Protein AF-A0A535UX87-F1 (afdb_monomer)

Sequence (154 aa):
MALQQQGMKSIEIADHMGMAPRTVREWLDRGDIPYSGSRKPRTRLIDPYQTYLLERWQQGCHQGVQLERELRTKGYKGSPRAIYRYLETLDALSLSARKSGSPEAPKPLNPLLTLSAPQATWLFFRKLEDLKEEERETLRQLRQMSPHLETAYQ

Structure (mmCIF, N/CA/C/O backbone):
data_AF-A0A535UX87-F1
#
_entry.id   AF-A0A535UX87-F1
#
loop_
_atom_site.group_PDB
_atom_site.id
_atom_site.type_symbol
_atom_site.label_atom_id
_atom_site.label_alt_id
_atom_site.label_comp_id
_atom_site.label_asym_id
_atom_site.label_entity_id
_atom_site.label_seq_id
_atom_site.pdbx_PDB_ins_code
_atom_site.Cartn_x
_atom_site.Cartn_y
_atom_site.Cartn_z
_atom_site.occupancy
_atom_site.B_iso_or_equiv
_atom_site.auth_seq_id
_atom_site.auth_comp_id
_atom_site.auth_asym_id
_atom_site.auth_atom_id
_atom_site.pdbx_PDB_model_num
ATOM 1 N N . MET A 1 1 ? -15.304 -8.070 24.637 1.00 53.94 1 MET A N 1
ATOM 2 C CA . MET A 1 1 ? -16.448 -8.562 25.442 1.00 53.94 1 MET A CA 1
ATOM 3 C C . MET A 1 1 ? -16.214 -8.414 26.959 1.00 53.94 1 MET A C 1
ATOM 5 O O . MET A 1 1 ? -16.702 -9.229 27.726 1.00 53.94 1 MET A O 1
ATOM 9 N N . ALA A 1 2 ? -15.502 -7.376 27.430 1.00 53.91 2 ALA A N 1
ATOM 10 C CA . ALA A 1 2 ? -15.231 -7.194 28.867 1.00 53.91 2 ALA A CA 1
ATOM 11 C C . ALA A 1 2 ? -16.366 -6.456 29.614 1.00 53.91 2 ALA A C 1
ATOM 13 O O . ALA A 1 2 ? -16.643 -6.764 30.765 1.00 53.91 2 ALA A O 1
ATOM 14 N N . LEU A 1 3 ? -17.076 -5.540 28.939 1.00 56.12 3 LEU A N 1
ATOM 15 C CA . LEU A 1 3 ? -18.120 -4.694 29.544 1.00 56.12 3 LEU A CA 1
ATOM 16 C C . LEU A 1 3 ? -19.434 -5.445 29.839 1.00 56.12 3 LEU A C 1
ATOM 18 O O . LEU A 1 3 ? -20.118 -5.139 30.807 1.00 56.12 3 LEU A O 1
ATOM 22 N N . GLN A 1 4 ? -19.774 -6.475 29.054 1.00 53.00 4 GLN A N 1
ATOM 23 C CA . GLN A 1 4 ? -20.963 -7.301 29.310 1.00 53.00 4 GLN A CA 1
ATOM 24 C C . GLN A 1 4 ? -20.763 -8.231 30.518 1.00 53.00 4 GLN A C 1
ATOM 26 O O . GLN A 1 4 ? -21.704 -8.482 31.265 1.00 53.00 4 GLN A O 1
ATOM 31 N N . GLN A 1 5 ? -19.527 -8.688 30.761 1.00 56.03 5 GLN A N 1
ATOM 32 C CA . GLN A 1 5 ? -19.196 -9.462 31.963 1.00 56.03 5 GLN A CA 1
ATOM 33 C C . GLN A 1 5 ? -19.207 -8.614 33.244 1.00 56.03 5 GLN A C 1
ATOM 35 O O . GLN A 1 5 ? -19.261 -9.166 34.337 1.00 56.03 5 GLN A O 1
ATOM 40 N N . GLN A 1 6 ? -19.223 -7.283 33.118 1.00 61.16 6 GLN A N 1
ATOM 41 C CA . GLN A 1 6 ? -19.417 -6.351 34.232 1.00 61.16 6 GLN A CA 1
ATOM 42 C C . GLN A 1 6 ? -20.903 -6.065 34.534 1.00 61.16 6 GLN A C 1
ATOM 44 O O . GLN A 1 6 ? -21.195 -5.237 35.390 1.00 61.16 6 GLN A O 1
ATOM 49 N N . GLY A 1 7 ? -21.853 -6.733 33.861 1.00 67.19 7 GLY A N 1
ATOM 50 C CA . GLY A 1 7 ? -23.292 -6.604 34.141 1.00 67.19 7 GLY A CA 1
ATOM 51 C C . GLY A 1 7 ? -23.946 -5.313 33.631 1.00 67.19 7 GLY A C 1
ATOM 52 O O . GLY A 1 7 ? -25.100 -5.044 33.963 1.00 67.19 7 GLY A O 1
ATOM 53 N N . MET A 1 8 ? -23.237 -4.521 32.820 1.00 68.50 8 MET A N 1
ATOM 54 C CA . MET A 1 8 ? -23.744 -3.258 32.275 1.00 68.50 8 MET A CA 1
ATOM 55 C C . MET A 1 8 ? -24.829 -3.488 31.219 1.00 68.50 8 MET A C 1
ATOM 57 O O . MET A 1 8 ? -24.734 -4.388 30.374 1.00 68.50 8 MET A O 1
ATOM 61 N N . LYS A 1 9 ? -25.864 -2.644 31.234 1.00 78.75 9 LYS A N 1
ATOM 62 C CA . LYS A 1 9 ? -26.950 -2.707 30.245 1.00 78.75 9 LYS A CA 1
ATOM 63 C C . LYS A 1 9 ? -26.466 -2.159 28.904 1.00 78.75 9 LYS A C 1
ATOM 65 O O . LYS A 1 9 ? -25.654 -1.242 28.846 1.00 78.75 9 LYS A O 1
ATOM 70 N N . SER A 1 10 ? -27.032 -2.649 27.800 1.00 74.56 10 SER A N 1
ATOM 71 C CA . SER A 1 10 ? -26.643 -2.242 26.435 1.00 74.56 10 SER A CA 1
ATOM 72 C C . SER A 1 10 ? -26.700 -0.725 26.189 1.00 74.56 10 SER A C 1
ATOM 74 O O . SER A 1 10 ? -26.004 -0.237 25.311 1.00 74.56 10 SER A O 1
ATOM 76 N N . ILE A 1 11 ? -27.529 0.004 26.946 1.00 81.44 11 ILE A N 1
ATOM 77 C CA . ILE A 1 11 ? -27.671 1.468 26.885 1.00 81.44 11 ILE A CA 1
ATOM 78 C C . ILE A 1 11 ? -26.472 2.163 27.544 1.00 81.44 11 ILE A C 1
ATOM 80 O O . ILE A 1 11 ? -25.894 3.059 26.950 1.00 81.44 11 ILE A O 1
ATOM 84 N N . GLU A 1 12 ? -26.038 1.700 28.714 1.00 81.31 12 GLU A N 1
ATOM 85 C CA . GLU A 1 12 ? -24.878 2.261 29.427 1.00 81.31 12 GLU A CA 1
ATOM 86 C C . GLU A 1 12 ? -23.588 2.012 28.641 1.00 81.31 12 GLU A C 1
ATOM 88 O O . GLU A 1 12 ? -22.725 2.877 28.524 1.00 81.31 12 GLU A O 1
ATOM 93 N N . ILE A 1 13 ? -23.500 0.832 28.024 1.00 78.62 13 ILE A N 1
ATOM 94 C CA . ILE A 1 13 ? -22.416 0.469 27.114 1.00 78.62 13 ILE A CA 1
ATOM 95 C C . ILE A 1 13 ? -22.408 1.388 25.876 1.00 78.62 13 ILE A C 1
ATOM 97 O O . ILE A 1 13 ? -21.342 1.744 25.375 1.00 78.62 13 ILE A O 1
ATOM 101 N N . ALA A 1 14 ? -23.584 1.774 25.380 1.00 83.56 14 ALA A N 1
ATOM 102 C CA . ALA A 1 14 ? -23.735 2.657 24.231 1.00 83.56 14 ALA A CA 1
ATOM 103 C C . ALA A 1 14 ? -23.335 4.103 24.553 1.00 83.56 14 AL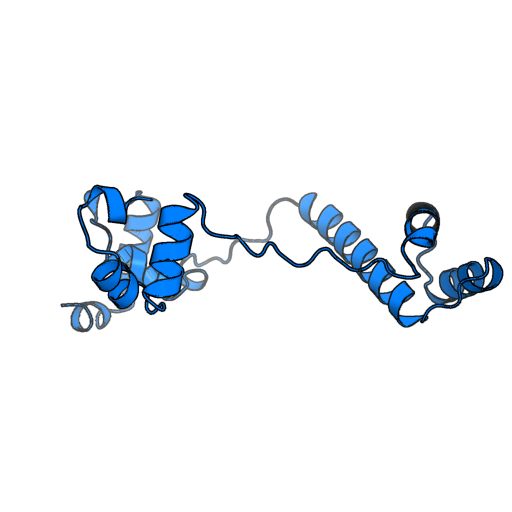A A C 1
ATOM 105 O O . ALA A 1 14 ? -22.566 4.684 23.788 1.00 83.56 14 ALA A O 1
ATOM 106 N N . ASP A 1 15 ? -23.763 4.632 25.703 1.00 83.19 15 ASP A N 1
ATOM 107 C CA . ASP A 1 15 ? -23.368 5.961 26.188 1.00 83.19 15 ASP A CA 1
ATOM 108 C C . ASP A 1 15 ? -21.860 6.038 26.445 1.00 83.19 15 ASP A C 1
ATOM 110 O O . ASP A 1 15 ? -21.205 6.993 26.030 1.00 83.19 15 ASP A O 1
ATOM 114 N N . HIS A 1 16 ? -21.278 4.998 27.051 1.00 80.62 16 HIS A N 1
ATOM 115 C CA . HIS A 1 16 ? -19.838 4.938 27.301 1.00 80.62 16 HIS A CA 1
ATOM 116 C C . HIS A 1 16 ? -19.010 4.886 26.006 1.00 80.62 16 HIS A C 1
ATOM 118 O O . HIS A 1 16 ? -17.922 5.452 25.942 1.00 80.62 16 HIS A O 1
ATOM 124 N N . MET A 1 17 ? -19.514 4.212 24.964 1.00 80.62 17 MET A N 1
ATOM 125 C CA . MET A 1 17 ? -18.825 4.078 23.676 1.00 80.62 17 MET A CA 1
ATOM 126 C C . MET A 1 17 ? -19.241 5.119 22.621 1.00 80.62 17 MET A C 1
ATOM 128 O O . MET A 1 17 ? -18.730 5.075 21.501 1.00 80.62 17 MET A O 1
ATOM 132 N N . GLY A 1 18 ? -20.169 6.029 22.938 1.00 81.88 18 GLY A N 1
ATOM 133 C CA . GLY A 1 18 ? -20.699 7.016 21.989 1.00 81.88 18 GLY A CA 1
ATOM 134 C C . GLY A 1 18 ? -21.369 6.392 20.758 1.00 81.88 18 GLY A C 1
ATOM 135 O O . GLY A 1 18 ? -21.311 6.953 19.664 1.00 81.88 18 GLY A O 1
ATOM 136 N N . MET A 1 19 ? -21.961 5.205 20.905 1.00 82.69 19 MET A N 1
ATOM 137 C CA . MET A 1 19 ? -22.609 4.458 19.821 1.00 82.69 19 MET A CA 1
ATOM 138 C C . MET A 1 19 ? -24.122 4.388 20.025 1.00 82.69 19 MET A C 1
ATOM 140 O O . MET A 1 19 ? -24.630 4.591 21.120 1.00 82.69 19 MET A O 1
ATOM 144 N N . ALA A 1 20 ? -24.874 4.062 18.972 1.00 86.81 20 ALA A N 1
ATOM 145 C CA . ALA A 1 20 ? -26.308 3.839 19.115 1.00 86.81 20 ALA A CA 1
ATOM 146 C C . ALA A 1 20 ? -26.581 2.529 19.892 1.00 86.81 20 ALA A C 1
ATOM 148 O O . ALA A 1 20 ? -26.002 1.488 19.562 1.00 86.81 20 ALA A O 1
ATOM 149 N N . PRO A 1 21 ? -27.522 2.514 20.857 1.00 84.25 21 PRO A N 1
ATOM 150 C CA . PRO A 1 21 ? -27.824 1.326 21.666 1.00 84.25 21 PRO A CA 1
ATOM 151 C C . PRO A 1 21 ? -28.355 0.152 20.839 1.00 84.25 21 PRO A C 1
ATOM 153 O O . PRO A 1 21 ? -28.194 -1.008 21.221 1.00 84.25 21 PRO A O 1
ATOM 156 N N . ARG A 1 22 ? -28.952 0.439 19.675 1.00 85.62 22 ARG A N 1
ATOM 157 C CA . ARG A 1 22 ? -29.358 -0.577 18.702 1.00 85.62 22 ARG A CA 1
ATOM 158 C C . ARG A 1 22 ? -28.154 -1.338 18.140 1.00 85.62 22 ARG A C 1
ATOM 160 O O . ARG A 1 22 ? -28.187 -2.561 18.121 1.00 85.62 22 ARG A O 1
ATOM 167 N N . THR A 1 23 ? -27.093 -0.628 17.764 1.00 81.56 23 THR A N 1
ATOM 168 C CA . THR A 1 23 ? -25.850 -1.204 17.234 1.00 81.56 23 THR A CA 1
ATOM 169 C C . THR A 1 23 ? -25.167 -2.082 18.274 1.00 81.56 23 THR A C 1
ATOM 171 O O . THR A 1 23 ? -24.763 -3.200 17.974 1.00 81.56 23 THR A O 1
ATOM 174 N N . VAL A 1 24 ? -25.107 -1.612 19.524 1.00 82.69 24 VAL A N 1
ATOM 175 C CA . VAL A 1 24 ? -24.549 -2.391 20.636 1.00 82.69 24 VAL A CA 1
ATOM 176 C C . VAL A 1 24 ? -25.371 -3.658 20.873 1.00 82.69 24 VAL A C 1
ATOM 178 O O . VAL A 1 24 ? -24.792 -4.729 21.002 1.00 82.69 24 VAL A O 1
ATOM 181 N N . ARG A 1 25 ? -26.710 -3.584 20.867 1.00 83.44 25 ARG A N 1
ATOM 182 C CA . ARG A 1 25 ? -27.562 -4.785 20.957 1.00 83.44 25 ARG A CA 1
ATOM 183 C C . ARG A 1 25 ? -27.334 -5.756 19.806 1.00 83.44 25 ARG A C 1
ATOM 185 O O . ARG A 1 25 ? -27.181 -6.939 20.066 1.00 83.44 25 ARG A O 1
ATOM 192 N N . GLU A 1 26 ? -27.292 -5.269 18.570 1.00 81.69 26 GLU A N 1
ATOM 193 C CA . GLU A 1 26 ? -27.047 -6.106 17.390 1.00 81.69 26 GLU A CA 1
ATOM 194 C C . GLU A 1 26 ? -25.672 -6.793 17.454 1.00 81.69 26 GLU A C 1
ATOM 196 O O . GLU A 1 26 ? -25.549 -7.944 17.046 1.00 81.69 26 GLU A O 1
ATOM 201 N N . TRP A 1 27 ? -24.644 -6.135 17.999 1.00 82.38 27 TRP A N 1
ATOM 202 C CA . TRP A 1 27 ? -23.315 -6.736 18.184 1.00 82.38 27 TRP A CA 1
ATOM 203 C C . TRP A 1 27 ? -23.276 -7.741 19.336 1.00 82.38 27 TRP A C 1
ATOM 205 O O . TRP A 1 27 ? -22.623 -8.774 19.219 1.00 82.38 27 TRP A O 1
ATOM 215 N N . LEU A 1 28 ? -23.983 -7.458 20.434 1.00 80.25 28 LEU A N 1
ATOM 216 C CA . LEU A 1 28 ? -24.105 -8.373 21.572 1.00 80.25 28 LEU A CA 1
ATOM 217 C C . LEU A 1 28 ? -24.895 -9.636 21.200 1.00 80.25 28 LEU A C 1
ATOM 219 O O . LEU A 1 28 ? -24.505 -10.724 21.608 1.00 80.25 28 LEU A O 1
ATOM 223 N N . ASP A 1 29 ? -25.962 -9.499 20.410 1.00 80.12 29 ASP A N 1
ATOM 224 C CA . ASP A 1 29 ? -26.769 -10.615 19.896 1.00 80.12 29 ASP A CA 1
ATOM 225 C C . ASP A 1 29 ? -25.974 -11.473 18.902 1.00 80.12 29 ASP A C 1
ATOM 227 O O . ASP A 1 29 ? -25.956 -12.699 18.988 1.00 80.12 29 ASP A O 1
ATOM 231 N N . ARG A 1 30 ? -25.225 -10.818 18.008 1.00 78.12 30 ARG A N 1
ATOM 232 C CA . ARG A 1 30 ? -24.355 -11.494 17.040 1.00 78.12 30 ARG A CA 1
ATOM 233 C C . ARG A 1 30 ? -23.102 -12.109 17.685 1.00 78.12 30 ARG A C 1
ATOM 235 O O . ARG 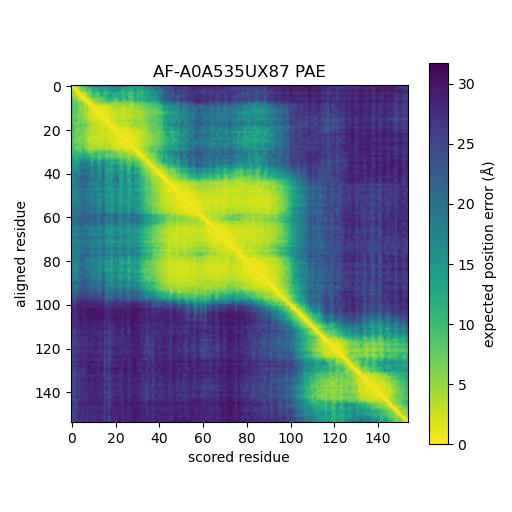A 1 30 ? -22.459 -12.946 17.060 1.00 78.12 30 ARG A O 1
ATOM 242 N N . GLY A 1 31 ? -22.742 -11.696 18.903 1.00 74.31 31 GLY A N 1
ATOM 243 C CA . GLY A 1 31 ? -21.563 -12.172 19.637 1.00 74.31 31 GLY A CA 1
ATOM 244 C C . GLY A 1 31 ? -20.216 -11.734 19.047 1.00 74.31 31 GLY A C 1
ATOM 245 O O . GLY A 1 31 ? -19.171 -12.136 19.554 1.00 74.31 31 GLY A O 1
ATOM 246 N N . ASP A 1 32 ? -20.228 -10.905 18.001 1.00 70.62 32 ASP A N 1
ATOM 247 C CA . ASP A 1 32 ? -19.042 -10.406 17.309 1.00 70.62 32 ASP A CA 1
ATOM 248 C C . ASP A 1 32 ? -19.280 -8.962 16.846 1.00 70.62 32 ASP A C 1
ATOM 250 O O . ASP A 1 32 ? -20.384 -8.578 16.438 1.00 70.62 32 ASP A O 1
ATOM 254 N N . ILE A 1 33 ? -18.226 -8.154 16.911 1.00 73.12 33 ILE A N 1
ATOM 255 C CA . ILE A 1 33 ? -18.220 -6.799 16.376 1.00 73.12 33 ILE A CA 1
ATOM 256 C C . ILE A 1 33 ? -17.890 -6.955 14.893 1.00 73.12 33 ILE A C 1
ATOM 258 O O . ILE A 1 33 ? -16.794 -7.421 14.587 1.00 73.12 33 ILE A O 1
ATOM 262 N N . PRO A 1 34 ? -18.768 -6.558 13.951 1.00 68.12 34 PRO A N 1
ATOM 263 C CA . PRO A 1 34 ? -18.457 -6.629 12.533 1.00 68.12 34 PRO A CA 1
ATOM 264 C C . PRO A 1 34 ? -17.276 -5.702 12.250 1.00 68.12 34 PRO A C 1
ATOM 266 O O . PRO A 1 34 ? -17.437 -4.509 11.988 1.00 68.12 34 PRO A O 1
ATOM 269 N N . TYR A 1 35 ? -16.068 -6.257 12.317 1.00 68.69 35 TYR A N 1
ATOM 270 C CA . TYR A 1 35 ? -14.866 -5.587 11.884 1.00 68.69 35 TYR A CA 1
ATOM 271 C C . TYR A 1 35 ? -15.033 -5.398 10.383 1.00 68.69 35 TYR A C 1
ATOM 273 O O . TYR A 1 35 ? -14.870 -6.328 9.590 1.00 68.69 35 TYR A O 1
ATOM 281 N N . SER A 1 36 ? -15.425 -4.188 9.985 1.00 66.62 36 SER A N 1
ATOM 282 C CA . SER A 1 36 ? -15.323 -3.763 8.599 1.00 66.62 36 SER A CA 1
ATOM 283 C C . SER A 1 36 ? -13.835 -3.691 8.297 1.00 66.62 36 SER A C 1
ATOM 285 O O . SER A 1 36 ? -13.215 -2.638 8.446 1.00 66.62 36 SER A O 1
ATOM 287 N N . GLY A 1 37 ? -13.251 -4.836 7.947 1.00 67.69 37 GLY A N 1
ATOM 288 C CA . GLY A 1 37 ? -11.838 -4.940 7.647 1.00 67.69 37 GLY A CA 1
ATOM 289 C C . GLY A 1 37 ? -11.414 -3.910 6.616 1.00 67.69 37 GLY A C 1
ATOM 290 O O . GLY A 1 37 ? -12.227 -3.414 5.827 1.00 67.69 37 GLY A O 1
ATOM 291 N N . SER A 1 38 ? -10.123 -3.580 6.634 1.00 70.62 38 SER A N 1
ATOM 292 C CA . SER A 1 38 ? -9.546 -2.709 5.615 1.00 70.62 38 SER A CA 1
ATOM 293 C C . SER A 1 38 ? -10.000 -3.181 4.233 1.00 70.62 38 SER A C 1
ATOM 295 O O . SER A 1 38 ? -9.962 -4.378 3.927 1.00 70.62 38 SER A O 1
ATOM 297 N N . ARG A 1 39 ? -10.506 -2.248 3.418 1.00 72.38 39 ARG A N 1
ATOM 298 C CA . ARG A 1 39 ? -11.045 -2.574 2.094 1.00 72.38 39 ARG A CA 1
ATOM 299 C C . ARG A 1 39 ? -9.995 -3.358 1.317 1.00 72.38 39 ARG A C 1
ATOM 301 O O . ARG A 1 39 ? -8.862 -2.897 1.186 1.00 72.38 39 ARG A O 1
ATOM 308 N N . LYS A 1 40 ? -10.393 -4.509 0.761 1.00 73.94 40 LYS A N 1
ATOM 309 C CA . LYS A 1 40 ? -9.513 -5.294 -0.110 1.00 73.94 40 LYS A CA 1
ATOM 310 C C . LYS A 1 40 ? -8.961 -4.373 -1.208 1.00 73.94 40 LYS A C 1
ATOM 312 O O . LYS A 1 40 ? -9.751 -3.653 -1.834 1.00 73.94 40 LYS A O 1
ATOM 317 N N . PRO A 1 41 ? -7.636 -4.345 -1.428 1.00 71.00 41 PRO A N 1
ATOM 318 C CA . PRO A 1 41 ? -7.059 -3.515 -2.469 1.00 71.00 41 PRO A CA 1
ATOM 319 C C . PRO A 1 41 ? -7.660 -3.921 -3.817 1.00 71.00 41 PRO A C 1
ATOM 321 O O . PRO A 1 41 ? -7.762 -5.102 -4.141 1.00 71.00 41 PRO A O 1
ATOM 324 N N . ARG A 1 42 ? -8.113 -2.926 -4.582 1.00 76.81 42 ARG A N 1
ATOM 325 C CA . ARG A 1 42 ? -8.657 -3.145 -5.925 1.00 76.81 42 ARG A CA 1
ATOM 326 C C . ARG A 1 42 ? -7.552 -3.638 -6.853 1.00 76.81 42 ARG A C 1
ATOM 328 O O . ARG A 1 42 ? -6.474 -3.042 -6.860 1.00 76.81 42 ARG A O 1
ATOM 335 N N . THR A 1 43 ? -7.867 -4.645 -7.665 1.00 79.62 43 THR A N 1
ATOM 336 C CA . THR A 1 43 ? -7.001 -5.125 -8.745 1.00 79.62 43 THR A CA 1
ATOM 337 C C . THR A 1 43 ? -6.676 -3.970 -9.686 1.00 79.62 43 THR A C 1
ATOM 339 O O . THR A 1 43 ? -7.577 -3.285 -10.184 1.00 79.62 43 THR A O 1
ATOM 342 N N . ARG A 1 44 ? -5.390 -3.710 -9.899 1.00 83.75 44 ARG A N 1
ATOM 343 C CA . ARG A 1 44 ? -4.898 -2.660 -10.792 1.00 83.75 44 ARG A CA 1
ATOM 344 C C . ARG A 1 44 ? -4.488 -3.287 -12.119 1.00 83.75 44 ARG A C 1
ATOM 346 O O . ARG A 1 44 ? -4.001 -4.408 -12.170 1.00 83.75 44 ARG A O 1
ATOM 353 N N . LEU A 1 45 ? -4.589 -2.517 -13.202 1.00 85.75 45 LEU A N 1
ATOM 354 C CA . LEU A 1 45 ? -4.154 -2.951 -14.540 1.00 85.75 45 LEU A CA 1
ATOM 355 C C . LEU A 1 45 ? -2.659 -3.300 -14.620 1.00 85.75 45 LEU A C 1
ATOM 357 O O . LEU A 1 45 ? -2.238 -3.970 -15.555 1.00 85.75 45 LEU A O 1
ATOM 361 N N . ILE A 1 46 ? -1.862 -2.820 -13.663 1.00 86.94 46 ILE A N 1
ATOM 362 C CA . ILE A 1 46 ? -0.433 -3.116 -13.567 1.00 86.94 46 ILE A CA 1
ATOM 363 C C . ILE A 1 46 ? -0.149 -4.469 -12.910 1.00 86.94 46 ILE A C 1
ATOM 365 O O . ILE A 1 46 ? 0.925 -5.009 -13.140 1.00 86.94 46 ILE A O 1
ATOM 369 N N . ASP A 1 47 ? -1.088 -5.038 -12.146 1.00 86.50 47 ASP A N 1
ATOM 370 C CA . ASP A 1 47 ? -0.870 -6.259 -11.355 1.00 86.50 47 ASP A CA 1
ATOM 371 C C . ASP A 1 47 ? -0.334 -7.438 -12.189 1.00 86.50 47 ASP A C 1
ATOM 373 O O . ASP A 1 47 ? 0.652 -8.040 -11.766 1.00 86.50 47 ASP A O 1
ATOM 377 N N . PRO A 1 48 ? -0.841 -7.715 -13.411 1.00 89.00 48 PRO A N 1
ATOM 378 C CA . PRO A 1 48 ? -0.294 -8.777 -14.263 1.00 89.00 48 PRO A CA 1
ATOM 379 C C . PRO A 1 48 ? 1.138 -8.520 -14.760 1.00 89.00 48 PRO A C 1
ATOM 381 O O . PRO A 1 48 ? 1.838 -9.451 -15.145 1.00 89.00 48 PRO A O 1
ATOM 384 N N . TYR A 1 49 ? 1.577 -7.259 -14.778 1.00 89.56 49 TYR A N 1
ATOM 385 C CA . TYR A 1 49 ? 2.892 -6.841 -15.274 1.00 89.56 49 TYR A CA 1
ATOM 386 C C . TYR A 1 49 ? 3.915 -6.641 -14.149 1.00 89.56 49 TYR A C 1
ATOM 388 O O . TYR A 1 49 ? 5.086 -6.398 -14.437 1.00 89.56 49 TYR A O 1
ATOM 396 N N . GLN A 1 50 ? 3.502 -6.754 -12.881 1.00 89.06 50 GLN A N 1
ATOM 397 C CA . GLN A 1 50 ? 4.382 -6.579 -11.722 1.00 89.06 50 GLN A CA 1
ATOM 398 C C . GLN A 1 50 ? 5.537 -7.583 -11.723 1.00 89.06 50 GLN A C 1
ATOM 400 O O . GLN A 1 50 ? 6.681 -7.180 -11.536 1.00 89.06 50 GLN A O 1
ATOM 405 N N . THR A 1 51 ? 5.265 -8.859 -12.016 1.00 90.56 51 THR A N 1
ATOM 406 C CA . THR A 1 51 ? 6.301 -9.902 -12.099 1.00 90.56 51 THR A CA 1
ATOM 407 C C . THR A 1 51 ? 7.363 -9.547 -13.135 1.00 90.56 51 THR A C 1
ATOM 409 O O . THR A 1 51 ? 8.550 -9.551 -12.828 1.00 90.56 51 THR A O 1
ATOM 412 N N . TYR A 1 52 ? 6.936 -9.121 -14.326 1.00 90.62 52 TYR A N 1
ATOM 413 C CA . TYR A 1 52 ? 7.858 -8.714 -15.382 1.00 90.62 52 TYR A CA 1
ATOM 414 C C . TYR A 1 52 ? 8.685 -7.481 -14.992 1.00 90.62 52 TYR A C 1
ATOM 416 O O . TYR A 1 52 ? 9.889 -7.437 -15.236 1.00 90.62 52 TYR A O 1
ATOM 424 N N . LEU A 1 53 ? 8.057 -6.478 -14.370 1.00 90.31 53 LEU A N 1
ATOM 425 C CA . LEU A 1 53 ? 8.763 -5.294 -13.878 1.00 90.31 53 LEU A CA 1
ATOM 426 C C . LEU A 1 53 ? 9.801 -5.659 -12.810 1.00 90.31 53 LEU A C 1
ATOM 428 O O . LEU A 1 53 ? 10.902 -5.116 -12.837 1.00 90.31 53 LEU A O 1
ATOM 432 N N . LEU A 1 54 ? 9.479 -6.593 -11.913 1.00 90.81 54 LEU A N 1
ATOM 433 C CA . LEU A 1 54 ? 10.393 -7.074 -10.880 1.00 90.81 54 LEU A CA 1
ATOM 434 C C . LEU A 1 54 ? 11.601 -7.806 -11.482 1.00 90.81 54 LEU A C 1
ATOM 436 O O . LEU A 1 54 ? 12.731 -7.538 -11.081 1.00 90.81 54 LEU A O 1
ATOM 440 N N . GLU A 1 55 ? 11.388 -8.677 -12.472 1.00 90.44 55 GLU A N 1
ATOM 441 C CA . GLU A 1 55 ? 12.480 -9.359 -13.181 1.00 90.44 55 GLU A CA 1
ATOM 442 C C . GLU A 1 55 ? 13.423 -8.354 -13.857 1.00 90.44 55 GLU A C 1
ATOM 444 O O . GLU A 1 55 ? 14.643 -8.434 -13.700 1.00 90.44 55 GLU A O 1
ATOM 449 N N . ARG A 1 56 ? 12.877 -7.353 -14.562 1.00 90.06 56 ARG A N 1
ATOM 450 C CA . ARG A 1 56 ? 13.689 -6.301 -15.202 1.00 90.06 56 ARG A CA 1
ATOM 451 C C . ARG A 1 56 ? 14.418 -5.436 -14.175 1.00 90.06 56 ARG A C 1
ATOM 453 O O . ARG A 1 56 ? 15.568 -5.059 -14.398 1.00 90.06 56 ARG A O 1
ATOM 460 N N . TRP A 1 57 ? 13.787 -5.168 -13.034 1.00 88.81 57 TRP A N 1
ATOM 461 C CA . TRP A 1 57 ? 14.399 -4.438 -11.927 1.00 88.81 57 TRP A CA 1
ATOM 462 C C . TRP A 1 57 ? 15.605 -5.183 -11.339 1.00 88.81 57 TRP A C 1
ATOM 464 O O . TRP A 1 57 ? 16.653 -4.578 -11.108 1.00 88.81 57 TRP A O 1
ATOM 474 N N . GLN A 1 58 ? 15.486 -6.502 -11.152 1.00 86.19 58 GLN A N 1
ATOM 475 C CA . GLN A 1 58 ? 16.578 -7.365 -10.683 1.00 86.19 58 GLN A CA 1
ATOM 476 C C . GLN A 1 58 ? 17.718 -7.480 -11.702 1.00 86.19 58 GLN A C 1
ATOM 478 O O . GLN A 1 58 ? 18.878 -7.565 -11.313 1.00 86.19 58 GLN A O 1
ATOM 483 N N . GLN A 1 59 ? 17.408 -7.406 -12.998 1.00 87.56 59 GLN A N 1
ATOM 484 C CA . GLN A 1 59 ? 18.404 -7.333 -14.075 1.00 87.56 59 GLN A CA 1
ATOM 485 C C . GLN A 1 59 ? 19.141 -5.980 -14.143 1.00 87.56 59 GLN A C 1
ATOM 487 O O . GLN A 1 59 ? 20.019 -5.808 -14.985 1.00 87.56 59 GLN A O 1
ATOM 492 N N . GLY A 1 60 ? 18.796 -5.008 -13.289 1.00 83.69 60 GLY A N 1
ATOM 493 C CA . GLY A 1 60 ? 19.416 -3.679 -13.269 1.00 83.69 60 GLY A CA 1
ATOM 494 C C . GLY A 1 60 ? 18.801 -2.681 -14.255 1.00 83.69 60 GLY A C 1
ATOM 495 O O . GLY A 1 60 ? 19.324 -1.581 -14.428 1.00 83.69 60 GLY A O 1
ATOM 496 N N . CYS A 1 61 ? 17.679 -3.015 -14.902 1.00 82.75 61 CYS A N 1
ATOM 497 C CA . CYS A 1 61 ? 16.954 -2.072 -15.750 1.00 82.75 61 CYS A CA 1
ATOM 498 C C . CYS A 1 61 ? 16.094 -1.144 -14.881 1.00 82.75 61 CYS A C 1
ATOM 500 O O . CYS A 1 61 ? 14.932 -1.435 -14.606 1.00 82.75 61 CYS A O 1
ATOM 502 N N . HIS A 1 62 ? 16.661 -0.016 -14.445 1.00 81.12 62 HIS A N 1
ATOM 503 C CA . HIS A 1 62 ? 15.958 0.972 -13.602 1.00 81.12 62 HIS A CA 1
ATOM 504 C C . HIS A 1 62 ? 15.354 2.135 -14.405 1.00 81.12 62 HIS A C 1
ATOM 506 O O . HIS A 1 62 ? 14.653 2.984 -13.856 1.00 81.12 62 HIS A O 1
ATOM 512 N N . GLN A 1 63 ? 15.574 2.170 -15.724 1.00 86.38 63 GLN A N 1
ATOM 513 C CA . GLN A 1 63 ? 15.095 3.249 -16.582 1.00 86.38 63 GLN A CA 1
ATOM 514 C C . GLN A 1 63 ? 13.582 3.138 -16.831 1.00 86.38 63 GLN A C 1
ATOM 516 O O . GLN A 1 63 ? 13.128 2.420 -17.723 1.00 86.38 63 GLN A O 1
ATOM 521 N N . GLY A 1 64 ? 12.786 3.903 -16.078 1.00 85.25 64 GLY A N 1
ATOM 522 C CA . GLY A 1 64 ? 11.318 3.846 -16.140 1.00 85.25 64 GLY A CA 1
ATOM 523 C C . GLY A 1 64 ? 10.720 4.089 -17.534 1.00 85.25 64 GLY A C 1
ATOM 524 O O . GLY A 1 64 ? 9.751 3.434 -17.901 1.00 85.25 64 GLY A O 1
ATOM 525 N N . VAL A 1 65 ? 11.334 4.954 -18.353 1.00 88.12 65 VAL A N 1
ATOM 526 C CA . VAL A 1 65 ? 10.904 5.211 -19.747 1.00 88.12 65 VAL A CA 1
ATOM 527 C C . VAL A 1 65 ? 11.077 3.972 -20.634 1.00 88.12 65 VAL A C 1
ATOM 529 O O . VAL A 1 65 ? 10.244 3.690 -21.497 1.00 88.12 65 VAL A O 1
ATOM 532 N N . GLN A 1 66 ? 12.154 3.213 -20.422 1.00 89.69 66 GLN A N 1
ATOM 533 C CA . GLN A 1 66 ? 12.402 1.979 -21.158 1.00 89.69 66 GLN A CA 1
ATOM 534 C C . GLN A 1 66 ? 11.380 0.908 -20.758 1.00 89.69 66 GLN A C 1
ATOM 536 O O . GLN A 1 66 ? 10.762 0.297 -21.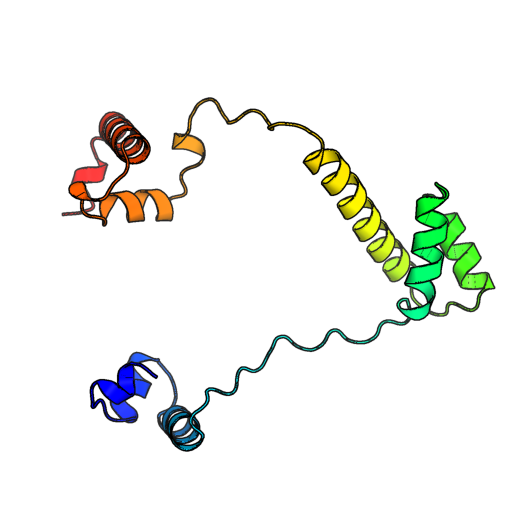629 1.00 89.69 66 GLN A O 1
ATOM 541 N N . LEU A 1 67 ? 11.140 0.749 -19.453 1.00 89.75 67 LEU A N 1
ATOM 542 C CA . LEU A 1 67 ? 10.141 -0.185 -18.932 1.00 89.75 67 LEU A CA 1
ATOM 543 C C . LEU A 1 67 ? 8.731 0.162 -19.419 1.00 89.75 67 LEU A C 1
ATOM 545 O O . LEU A 1 67 ? 7.991 -0.730 -19.822 1.00 89.75 67 LEU A O 1
ATOM 549 N N . GLU A 1 68 ? 8.362 1.445 -19.467 1.00 90.56 68 GLU A N 1
ATOM 550 C CA . GLU A 1 68 ? 7.076 1.866 -20.029 1.00 90.56 68 GLU A CA 1
ATOM 551 C C . GLU A 1 68 ? 6.927 1.425 -21.490 1.00 90.56 68 GLU A C 1
ATOM 553 O O . GLU A 1 68 ? 5.893 0.866 -21.863 1.00 90.56 68 GLU A O 1
ATOM 558 N N . ARG A 1 69 ? 7.954 1.650 -22.319 1.00 90.62 69 ARG A N 1
ATOM 559 C CA . ARG A 1 69 ? 7.925 1.258 -23.733 1.00 90.62 69 ARG A CA 1
ATOM 560 C C . ARG A 1 69 ? 7.784 -0.256 -23.886 1.00 90.62 69 ARG A C 1
ATOM 562 O O . ARG A 1 69 ? 6.966 -0.704 -24.684 1.00 90.62 69 ARG A O 1
ATOM 569 N N . GLU A 1 70 ? 8.518 -1.029 -23.091 1.00 91.19 70 GLU A N 1
ATOM 570 C CA . GLU A 1 70 ? 8.414 -2.492 -23.064 1.00 91.19 70 GLU A CA 1
ATOM 571 C C . GLU A 1 70 ? 7.009 -2.956 -22.651 1.00 91.19 70 GLU A C 1
ATOM 573 O O . GLU A 1 70 ? 6.428 -3.828 -23.302 1.00 91.19 70 GLU A O 1
ATOM 578 N N . LEU A 1 71 ? 6.416 -2.334 -21.627 1.00 91.38 71 LEU A N 1
ATOM 579 C CA . LEU A 1 71 ? 5.053 -2.640 -21.185 1.00 91.38 71 LEU A CA 1
ATOM 580 C C . LEU A 1 71 ? 4.015 -2.293 -22.257 1.00 91.38 71 LEU A C 1
ATOM 582 O O . LEU A 1 71 ? 3.100 -3.083 -22.494 1.00 91.38 71 LEU A O 1
ATOM 586 N N . ARG A 1 72 ? 4.155 -1.147 -22.935 1.00 90.56 72 ARG A N 1
ATOM 587 C CA . ARG A 1 72 ? 3.260 -0.760 -24.038 1.00 90.56 72 ARG A CA 1
ATOM 588 C C . ARG A 1 72 ? 3.321 -1.760 -25.190 1.00 90.56 72 ARG A C 1
ATOM 590 O O . ARG A 1 72 ? 2.269 -2.165 -25.676 1.00 90.56 72 ARG A O 1
ATOM 597 N N . THR A 1 73 ? 4.515 -2.216 -25.572 1.00 90.62 73 THR A N 1
ATOM 598 C CA . THR A 1 73 ? 4.682 -3.259 -26.601 1.00 90.62 73 THR A CA 1
ATOM 599 C C . THR A 1 73 ? 4.029 -4.579 -26.188 1.00 90.62 73 THR A C 1
ATOM 601 O O . THR A 1 73 ? 3.462 -5.274 -27.025 1.00 90.62 73 THR A O 1
ATOM 604 N N . LYS A 1 74 ? 4.032 -4.902 -24.890 1.00 87.19 74 LYS A N 1
ATOM 605 C CA . LYS A 1 74 ? 3.338 -6.074 -24.333 1.00 87.19 74 LYS A CA 1
ATOM 606 C C . LYS A 1 74 ? 1.817 -5.906 -24.193 1.00 87.19 74 LYS A C 1
ATOM 608 O O . LYS A 1 74 ? 1.153 -6.832 -23.739 1.00 87.19 74 LYS A O 1
ATOM 613 N N . GLY A 1 75 ? 1.256 -4.759 -24.582 1.00 91.12 75 GLY A N 1
ATOM 614 C CA . GLY A 1 75 ? -0.187 -4.511 -24.555 1.00 91.12 75 GLY A CA 1
ATOM 615 C C . GLY A 1 75 ? -0.702 -3.825 -23.288 1.00 91.12 75 GLY A C 1
ATOM 616 O O . GLY A 1 75 ? -1.909 -3.844 -23.030 1.00 91.12 75 GLY A O 1
ATOM 617 N N . TYR A 1 76 ? 0.169 -3.195 -22.495 1.00 90.94 76 TYR A N 1
ATOM 618 C CA . TYR A 1 76 ? -0.259 -2.403 -21.344 1.00 90.94 76 TYR A CA 1
ATOM 619 C C . TYR A 1 76 ? -1.056 -1.165 -21.784 1.00 90.94 76 TYR A C 1
ATOM 621 O O . TYR A 1 76 ? -0.549 -0.293 -22.488 1.00 90.94 76 TYR A O 1
ATOM 629 N N . LYS A 1 77 ? -2.310 -1.078 -21.325 1.00 88.62 77 LYS A N 1
ATOM 630 C CA . LYS A 1 77 ? -3.247 0.029 -21.610 1.00 88.62 77 LYS A CA 1
ATOM 631 C C . LYS A 1 77 ? -3.440 0.990 -20.431 1.00 88.62 77 LYS A C 1
ATOM 633 O O . LYS A 1 77 ? -4.293 1.871 -20.487 1.00 88.62 77 LYS A O 1
ATOM 638 N N . GLY A 1 78 ? -2.719 0.782 -19.331 1.00 87.00 78 GLY A N 1
ATOM 639 C CA . GLY A 1 78 ? -2.854 1.605 -18.132 1.00 87.00 78 GLY A CA 1
ATOM 640 C C . GLY A 1 78 ? -2.052 2.908 -18.201 1.00 87.00 78 GLY A C 1
ATOM 641 O O . GLY A 1 78 ? -1.332 3.185 -19.157 1.00 87.00 78 GLY A O 1
ATOM 642 N N . SER A 1 79 ? -2.154 3.715 -17.143 1.00 88.88 79 SER A N 1
ATOM 643 C CA . SER A 1 79 ? -1.399 4.968 -17.037 1.00 88.88 79 SER A CA 1
ATOM 644 C C . SER A 1 79 ? 0.094 4.705 -16.787 1.00 88.88 79 SER A C 1
ATOM 646 O O . SER A 1 79 ? 0.414 3.845 -15.954 1.00 88.88 79 SER A O 1
ATOM 648 N N . PRO A 1 80 ? 1.010 5.483 -17.400 1.00 86.94 80 PRO A N 1
ATOM 649 C CA . PRO A 1 80 ? 2.436 5.438 -17.071 1.00 86.94 80 PRO A CA 1
ATOM 650 C C . PRO A 1 80 ? 2.703 5.753 -15.601 1.00 86.94 80 PRO A C 1
ATOM 652 O O . PRO A 1 80 ? 3.572 5.155 -14.978 1.00 86.94 80 PRO A O 1
ATOM 655 N N . ARG A 1 81 ? 1.890 6.622 -14.988 1.00 89.12 81 ARG A N 1
ATOM 656 C CA . ARG A 1 81 ? 2.029 6.997 -13.575 1.00 89.12 81 ARG A CA 1
ATOM 657 C C . ARG A 1 81 ? 1.870 5.804 -12.630 1.00 89.12 81 ARG A C 1
ATOM 659 O O . ARG A 1 81 ? 2.463 5.799 -11.558 1.00 89.12 81 ARG A O 1
ATOM 666 N N . ALA A 1 82 ? 1.098 4.786 -13.016 1.00 89.06 82 ALA A N 1
ATOM 667 C CA . ALA A 1 82 ? 0.989 3.555 -12.236 1.00 89.06 82 ALA A CA 1
ATOM 668 C C . ALA A 1 82 ? 2.286 2.731 -12.278 1.00 89.06 82 ALA A C 1
ATOM 670 O O . ALA A 1 82 ? 2.648 2.148 -11.260 1.00 89.06 82 ALA A O 1
ATOM 671 N N . ILE A 1 83 ? 2.996 2.742 -13.413 1.00 89.00 83 ILE A N 1
ATOM 672 C CA . ILE A 1 83 ? 4.312 2.108 -13.567 1.00 89.00 83 ILE A CA 1
ATOM 673 C C . ILE A 1 83 ? 5.322 2.819 -12.676 1.00 89.00 83 ILE A C 1
ATOM 675 O O . ILE A 1 83 ? 5.925 2.171 -11.828 1.00 89.00 83 ILE A O 1
ATOM 679 N N . TYR A 1 84 ? 5.437 4.145 -12.783 1.00 90.19 84 TYR A N 1
ATOM 680 C CA . TYR A 1 84 ? 6.365 4.918 -11.950 1.00 90.19 84 TYR A CA 1
ATOM 681 C C . TYR A 1 84 ? 6.117 4.714 -10.455 1.00 90.19 84 TYR A C 1
ATOM 683 O O . TYR A 1 84 ? 7.058 4.429 -9.729 1.00 90.19 84 TYR A O 1
ATOM 691 N N . ARG A 1 85 ? 4.856 4.733 -10.006 1.00 90.12 85 ARG A N 1
ATOM 692 C CA . ARG A 1 85 ? 4.523 4.435 -8.604 1.00 90.12 85 ARG A CA 1
ATOM 693 C C . ARG A 1 85 ? 4.964 3.043 -8.161 1.00 90.12 85 ARG A C 1
ATOM 695 O O . ARG A 1 85 ? 5.334 2.868 -7.008 1.00 90.12 85 ARG A O 1
ATOM 702 N N . TYR A 1 86 ? 4.870 2.043 -9.035 1.00 89.38 86 TYR A N 1
ATOM 703 C CA . TYR A 1 86 ? 5.343 0.697 -8.716 1.00 89.38 86 TYR A CA 1
ATOM 704 C C . TYR A 1 86 ? 6.877 0.649 -8.654 1.00 89.38 86 TYR A C 1
ATOM 706 O O . TYR A 1 86 ? 7.437 0.079 -7.722 1.00 89.38 86 TYR A O 1
ATOM 714 N N . LEU A 1 87 ? 7.565 1.325 -9.574 1.00 89.69 87 LEU A N 1
ATOM 715 C CA . LEU A 1 87 ? 9.026 1.439 -9.549 1.00 89.69 87 LEU A CA 1
ATOM 716 C C . LEU A 1 87 ? 9.527 2.179 -8.301 1.00 89.69 87 LEU A C 1
ATOM 718 O O . LEU A 1 87 ? 10.464 1.713 -7.667 1.00 89.69 87 LEU A O 1
ATOM 722 N N . GLU A 1 88 ? 8.858 3.256 -7.884 1.00 88.75 88 GLU A N 1
ATOM 723 C CA . GLU A 1 88 ? 9.145 3.958 -6.623 1.00 88.75 88 GLU A CA 1
ATOM 724 C C . GLU A 1 88 ? 9.024 3.023 -5.413 1.00 88.75 88 GLU A C 1
ATOM 726 O O . GLU A 1 88 ? 9.846 3.083 -4.502 1.00 88.75 88 GLU A O 1
ATOM 731 N N . THR A 1 89 ? 8.032 2.121 -5.397 1.00 88.12 89 THR A N 1
ATOM 732 C CA . THR A 1 89 ? 7.927 1.130 -4.313 1.00 88.12 89 THR A CA 1
ATOM 733 C C . THR A 1 89 ? 9.071 0.121 -4.333 1.00 88.12 89 THR A C 1
ATOM 735 O O . THR A 1 89 ? 9.571 -0.233 -3.268 1.00 88.12 89 THR A O 1
ATOM 738 N N . LEU A 1 90 ? 9.529 -0.311 -5.513 1.00 86.69 90 LEU A N 1
ATOM 739 C CA . LEU A 1 90 ? 10.686 -1.205 -5.631 1.00 86.69 90 LEU A CA 1
ATOM 740 C C . LEU A 1 90 ? 11.985 -0.514 -5.206 1.00 86.69 90 LEU A C 1
ATOM 742 O O . LEU A 1 90 ? 12.815 -1.133 -4.537 1.00 86.69 90 LEU A O 1
ATOM 746 N N . ASP A 1 91 ? 12.142 0.766 -5.535 1.00 85.50 91 ASP A N 1
ATOM 747 C CA . ASP A 1 91 ? 13.298 1.553 -5.119 1.00 85.50 91 ASP A CA 1
ATOM 748 C C . ASP A 1 91 ? 13.294 1.803 -3.610 1.00 85.50 91 ASP A C 1
ATOM 750 O O . ASP A 1 91 ? 14.286 1.535 -2.940 1.00 85.50 91 ASP A O 1
ATOM 754 N N . ALA A 1 92 ? 12.154 2.187 -3.029 1.00 84.00 92 ALA A N 1
ATOM 755 C CA . ALA A 1 92 ? 12.013 2.330 -1.581 1.00 84.00 92 ALA A CA 1
ATOM 756 C C . ALA A 1 92 ? 12.329 1.021 -0.838 1.00 84.00 92 ALA A C 1
ATOM 758 O O . ALA A 1 92 ? 13.007 1.047 0.190 1.00 84.00 92 ALA A O 1
ATOM 759 N N . LEU A 1 93 ? 11.898 -0.128 -1.369 1.00 82.19 93 LEU A N 1
ATOM 760 C CA . LEU A 1 93 ? 12.239 -1.440 -0.815 1.00 82.19 93 LEU A CA 1
ATOM 761 C C . LEU A 1 93 ? 13.733 -1.755 -0.966 1.00 82.19 93 LEU A C 1
ATOM 763 O O . LEU A 1 93 ? 14.344 -2.249 -0.022 1.00 82.19 93 LEU A O 1
ATOM 767 N N . SER A 1 94 ? 14.349 -1.422 -2.103 1.00 76.44 94 SER A N 1
ATOM 768 C CA . SER A 1 94 ? 15.791 -1.591 -2.328 1.00 76.44 94 SER A CA 1
ATOM 769 C C . SER A 1 94 ? 16.637 -0.689 -1.422 1.00 76.44 94 SER A C 1
ATOM 771 O O . SER A 1 94 ? 17.642 -1.125 -0.860 1.00 76.44 94 SER A O 1
ATOM 773 N N . LEU A 1 95 ? 16.245 0.573 -1.257 1.00 69.94 95 LEU A N 1
ATOM 774 C CA . LEU A 1 95 ? 16.893 1.538 -0.371 1.00 69.94 95 LEU A CA 1
ATOM 775 C C . LEU A 1 95 ? 16.696 1.154 1.094 1.00 69.94 95 LEU A C 1
ATOM 777 O O . LEU A 1 95 ? 17.642 1.232 1.875 1.00 69.94 95 LEU A O 1
ATOM 781 N N . SER A 1 96 ? 15.505 0.684 1.468 1.00 63.97 96 SER A N 1
ATOM 782 C CA . SER A 1 96 ? 15.250 0.193 2.821 1.00 63.97 96 SER A CA 1
ATOM 783 C C . SER A 1 96 ? 16.020 -1.092 3.114 1.00 63.97 96 SER A C 1
ATOM 785 O O . SER A 1 96 ? 16.528 -1.222 4.221 1.00 63.97 96 SER A O 1
ATOM 787 N N . ALA A 1 97 ? 16.165 -2.001 2.144 1.00 60.59 97 ALA A N 1
ATOM 788 C CA . ALA A 1 97 ? 17.003 -3.194 2.273 1.00 60.59 97 ALA A CA 1
ATOM 789 C C . ALA A 1 97 ? 18.489 -2.827 2.441 1.00 60.59 97 ALA A C 1
ATOM 791 O O . ALA A 1 97 ? 19.186 -3.385 3.289 1.00 60.59 97 ALA A O 1
ATOM 792 N N . ARG A 1 98 ? 18.963 -1.823 1.688 1.00 56.16 98 ARG A N 1
ATOM 793 C CA . ARG A 1 98 ? 20.308 -1.248 1.856 1.00 56.16 98 ARG A CA 1
ATOM 794 C C . ARG A 1 98 ? 20.484 -0.588 3.226 1.00 56.16 98 ARG A C 1
ATOM 796 O O . ARG A 1 98 ? 21.545 -0.711 3.826 1.00 56.16 98 ARG A O 1
ATOM 803 N N . LYS A 1 99 ? 19.440 0.055 3.756 1.00 52.03 99 LYS A N 1
ATOM 804 C CA . LYS A 1 99 ? 19.456 0.695 5.079 1.00 52.03 99 LYS A CA 1
ATOM 805 C C . LYS A 1 99 ? 19.358 -0.312 6.230 1.00 52.03 99 LYS A C 1
ATOM 807 O O . LYS A 1 99 ? 19.977 -0.084 7.261 1.00 52.03 99 LYS A O 1
ATOM 812 N N . SER A 1 100 ? 18.670 -1.443 6.051 1.00 51.03 100 SER A N 1
ATOM 813 C CA . SER A 1 100 ? 18.640 -2.543 7.030 1.00 51.03 100 SER A CA 1
ATOM 814 C C . SER A 1 100 ? 19.936 -3.358 7.087 1.00 51.03 100 SER A C 1
ATOM 816 O O . SER A 1 100 ? 20.133 -4.104 8.038 1.00 51.03 100 SER A O 1
ATOM 818 N N . GLY A 1 101 ? 20.820 -3.213 6.093 1.00 44.91 101 GLY A N 1
ATOM 819 C CA . GLY A 1 101 ? 22.181 -3.760 6.113 1.00 44.91 101 GLY A CA 1
ATOM 820 C C . GLY A 1 101 ? 23.232 -2.823 6.720 1.00 44.91 101 GLY A C 1
ATOM 821 O O . GLY A 1 101 ? 24.403 -3.188 6.763 1.00 44.91 101 GLY A O 1
ATOM 822 N N . SER A 1 102 ? 22.843 -1.628 7.176 1.00 39.16 102 SER A N 1
ATOM 823 C CA . SER A 1 102 ? 23.748 -0.676 7.819 1.00 39.16 102 SER A CA 1
ATOM 824 C C . SER A 1 102 ? 23.530 -0.721 9.336 1.00 39.16 102 SER A C 1
ATOM 826 O O . SER A 1 102 ? 22.403 -0.480 9.778 1.00 39.16 102 SER A O 1
ATOM 828 N N . PRO A 1 103 ? 24.562 -1.012 10.151 1.00 46.38 103 PRO A N 1
ATOM 829 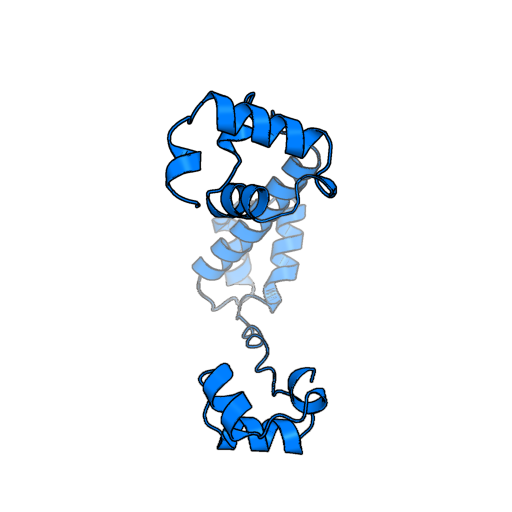C CA . PRO A 1 103 ? 24.448 -0.872 11.591 1.00 46.38 103 PRO A CA 1
ATOM 830 C C . PRO A 1 103 ? 24.227 0.607 11.907 1.00 46.38 103 PRO A C 1
ATOM 832 O O . PRO A 1 103 ? 25.012 1.454 11.496 1.00 46.38 103 PRO A O 1
ATOM 835 N N . GLU A 1 104 ? 23.123 0.878 12.598 1.00 41.19 104 GLU A N 1
ATOM 836 C CA . GLU A 1 104 ? 22.916 2.024 13.482 1.00 41.19 104 GLU A CA 1
ATOM 837 C C . GLU A 1 104 ? 23.206 3.412 12.873 1.00 41.19 104 GLU A C 1
ATOM 839 O O . GLU A 1 104 ? 24.320 3.929 12.884 1.00 41.19 104 GLU A O 1
ATOM 844 N N . ALA A 1 105 ? 22.145 4.081 12.404 1.00 47.22 105 ALA A N 1
ATOM 845 C CA . ALA A 1 105 ? 22.171 5.539 12.306 1.00 47.22 105 ALA A CA 1
ATOM 846 C C . ALA A 1 105 ? 22.571 6.117 13.679 1.00 47.22 105 ALA A C 1
ATOM 848 O O . ALA A 1 105 ? 22.097 5.594 14.693 1.00 47.22 105 ALA A O 1
ATOM 849 N N . PRO A 1 106 ? 23.412 7.167 13.741 1.00 48.78 106 PRO A N 1
ATOM 850 C CA . P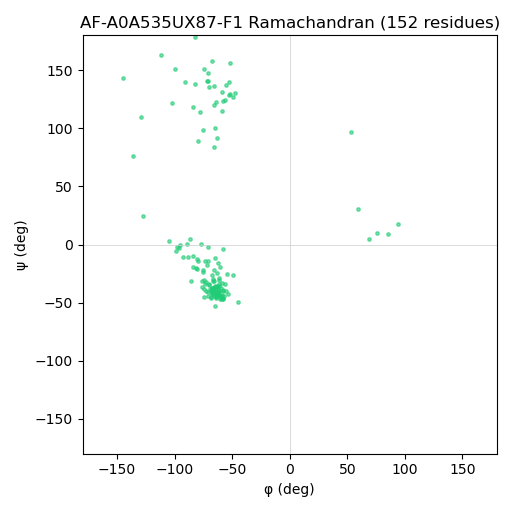RO A 1 106 ? 23.878 7.703 15.010 1.00 48.78 106 PRO A CA 1
ATOM 851 C C . PRO A 1 106 ? 22.663 8.129 15.830 1.00 48.78 106 PRO A C 1
ATOM 853 O O . PRO A 1 106 ? 21.917 9.029 15.433 1.00 48.78 106 PRO A O 1
ATOM 856 N N . LYS A 1 107 ? 22.446 7.444 16.959 1.00 50.91 107 LYS A N 1
ATOM 857 C CA . LYS A 1 107 ? 21.517 7.889 17.998 1.00 50.91 107 LYS A CA 1
ATOM 858 C C . LYS A 1 107 ? 21.848 9.359 18.276 1.00 50.91 107 LYS A C 1
ATOM 860 O O . LYS A 1 107 ? 23.024 9.666 18.492 1.00 50.91 107 LYS A O 1
ATOM 865 N N . PRO A 1 108 ? 20.875 10.284 18.216 1.00 48.53 108 PRO A N 1
ATOM 866 C CA . PRO A 1 108 ? 21.151 11.663 18.579 1.00 48.53 108 PRO A CA 1
ATOM 867 C C . PRO A 1 108 ? 21.729 11.674 19.995 1.00 48.53 108 PRO A C 1
ATOM 869 O O . PRO A 1 108 ? 21.240 10.965 20.872 1.00 48.53 108 PRO A O 1
ATOM 872 N N . LEU A 1 109 ? 22.765 12.486 20.206 1.00 53.56 109 LEU A N 1
ATOM 873 C CA . LEU A 1 109 ? 23.522 12.600 21.461 1.00 53.56 109 LEU A CA 1
ATOM 874 C C . LEU A 1 109 ? 22.660 12.980 22.685 1.00 53.56 109 LEU A C 1
ATOM 876 O O . LEU A 1 109 ? 23.172 13.000 23.795 1.00 53.56 109 LEU A O 1
ATOM 880 N N . ASN A 1 110 ? 21.362 13.252 22.496 1.00 56.09 110 ASN A N 1
ATOM 881 C CA . ASN A 1 110 ? 20.403 13.541 23.553 1.00 56.09 110 ASN A CA 1
ATOM 882 C C . ASN A 1 110 ? 19.140 12.665 23.417 1.00 56.09 110 ASN A C 1
ATOM 884 O O . ASN A 1 110 ? 18.316 12.934 22.536 1.00 56.09 110 ASN A O 1
ATOM 888 N N . PRO A 1 111 ? 18.918 11.688 24.320 1.00 54.53 111 PRO A N 1
ATOM 889 C CA . PRO A 1 111 ? 17.704 10.860 24.345 1.0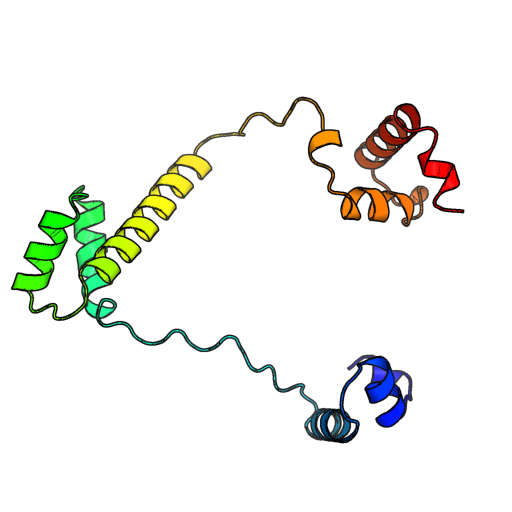0 54.53 111 PRO A CA 1
ATOM 890 C C . PRO A 1 111 ? 16.428 11.664 24.655 1.00 54.53 111 PRO A C 1
ATOM 892 O O . PRO A 1 111 ? 15.314 11.181 24.475 1.00 54.53 111 PRO A O 1
ATOM 895 N N . LEU A 1 112 ? 16.573 12.920 25.085 1.00 53.09 112 LEU A N 1
ATOM 896 C CA . LEU A 1 112 ? 15.464 13.810 25.426 1.00 53.09 112 LEU A CA 1
ATOM 897 C C . LEU A 1 112 ? 14.868 14.539 24.215 1.00 53.09 112 LEU A C 1
ATOM 899 O O . LEU A 1 112 ? 13.722 14.968 24.276 1.00 53.09 112 LEU A O 1
ATOM 903 N N . LEU A 1 113 ? 15.599 14.632 23.098 1.00 51.97 113 LEU A N 1
ATOM 904 C CA . LEU A 1 113 ? 15.076 15.194 21.842 1.00 51.97 113 LEU A CA 1
ATOM 905 C C . LEU A 1 113 ? 14.224 14.186 21.056 1.00 51.97 113 LEU A C 1
ATOM 907 O O . LEU A 1 113 ? 13.529 14.559 20.114 1.00 51.97 113 LEU A O 1
ATOM 911 N N . THR A 1 114 ? 14.269 12.911 21.445 1.00 56.72 114 THR A N 1
ATOM 912 C CA . THR A 1 114 ? 13.427 11.845 20.891 1.00 56.72 114 THR A CA 1
ATOM 913 C C . THR A 1 114 ? 12.132 11.626 21.669 1.00 56.72 114 THR A C 1
ATOM 915 O O . THR A 1 114 ? 11.257 10.911 21.184 1.00 56.72 114 THR A O 1
ATOM 918 N N . LEU A 1 115 ? 11.986 12.223 22.857 1.00 60.44 115 LEU A N 1
ATOM 919 C CA . LEU A 1 115 ? 10.796 12.040 23.682 1.00 60.44 115 LEU A CA 1
ATOM 920 C C . LEU A 1 115 ? 9.642 12.881 23.146 1.00 60.44 115 LEU A C 1
ATOM 922 O O . LEU A 1 1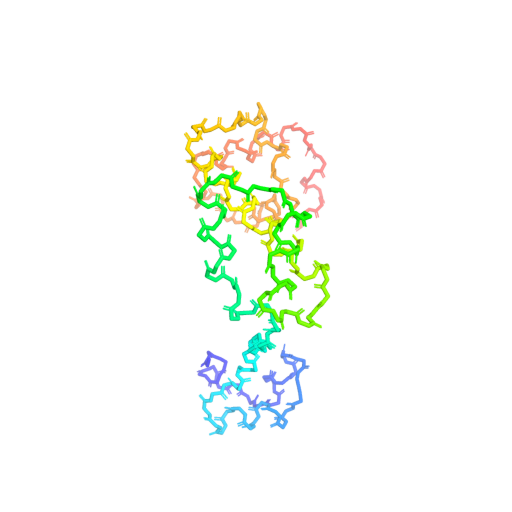15 ? 9.657 14.110 23.181 1.00 60.44 115 LEU A O 1
ATOM 926 N N . SER A 1 116 ? 8.609 12.196 22.668 1.00 61.16 116 SER A N 1
ATOM 927 C CA . SER A 1 116 ? 7.347 12.830 22.303 1.00 61.16 116 SER A CA 1
ATOM 928 C C . SER A 1 116 ? 6.597 13.281 23.563 1.00 61.16 116 SER A C 1
ATOM 930 O O . SER A 1 116 ? 6.661 12.608 24.591 1.00 61.16 116 SER A O 1
ATOM 932 N N . ALA A 1 117 ? 5.835 14.377 23.489 1.00 63.72 117 ALA A N 1
ATOM 933 C CA . ALA A 1 117 ? 4.987 14.860 24.587 1.00 63.72 117 ALA A CA 1
ATOM 934 C C . ALA A 1 117 ? 4.171 13.743 25.288 1.00 63.72 117 ALA A C 1
ATOM 936 O O . ALA A 1 117 ? 4.296 13.620 26.503 1.00 63.72 117 ALA A O 1
ATOM 937 N N . PRO A 1 118 ? 3.442 12.851 24.581 1.00 61.12 118 PRO A N 1
ATOM 938 C CA . PRO A 1 118 ? 2.743 11.722 25.206 1.00 61.12 118 PRO A CA 1
ATOM 939 C C . PRO A 1 118 ? 3.661 10.722 25.919 1.00 61.12 118 PRO A C 1
ATOM 941 O O . PRO A 1 118 ? 3.244 10.110 26.899 1.00 61.12 118 PRO A O 1
ATOM 944 N N . GLN A 1 119 ? 4.901 10.551 25.459 1.00 65.25 119 GLN A N 1
ATOM 945 C CA . GLN A 1 119 ? 5.876 9.659 26.089 1.00 65.25 119 GLN A CA 1
ATOM 946 C C . GLN A 1 119 ? 6.382 10.250 27.409 1.00 65.25 119 GLN A C 1
ATOM 948 O O . GLN A 1 119 ? 6.489 9.529 28.397 1.00 65.25 119 GLN A O 1
ATOM 953 N N . ALA A 1 120 ? 6.611 11.566 27.455 1.00 63.00 120 ALA A N 1
ATOM 954 C CA . ALA A 1 120 ? 6.913 12.272 28.696 1.00 63.00 120 ALA A CA 1
ATOM 955 C C . ALA A 1 120 ? 5.723 12.213 29.670 1.00 63.00 120 ALA A C 1
ATOM 957 O O . ALA A 1 120 ? 5.908 11.857 30.830 1.00 63.00 120 ALA A O 1
ATOM 958 N N . THR A 1 121 ? 4.494 12.462 29.200 1.00 69.12 121 THR A N 1
ATOM 959 C CA . THR A 1 121 ? 3.279 12.349 30.026 1.00 69.12 121 THR A CA 1
ATOM 960 C C . THR A 1 121 ? 3.118 10.936 30.593 1.00 69.12 121 THR A C 1
ATOM 962 O O . THR A 1 121 ? 2.862 10.770 31.781 1.00 69.12 121 THR A O 1
ATOM 965 N N . TRP A 1 122 ? 3.341 9.900 29.782 1.00 68.81 122 TRP A N 1
ATOM 966 C CA . TRP A 1 122 ? 3.263 8.509 30.230 1.00 68.81 122 TRP A CA 1
ATOM 967 C C . TRP A 1 122 ? 4.308 8.160 31.304 1.00 68.81 122 TRP A C 1
ATOM 969 O O . TRP A 1 122 ? 3.989 7.434 32.245 1.00 68.81 122 TRP A O 1
ATOM 979 N N . LEU A 1 123 ? 5.520 8.724 31.219 1.00 68.12 123 LEU A N 1
ATOM 980 C CA . LEU A 1 123 ? 6.553 8.576 32.254 1.00 68.12 123 LEU A CA 1
ATOM 981 C C . LEU A 1 123 ? 6.164 9.245 33.584 1.00 68.12 123 LEU A C 1
ATOM 983 O O . LEU A 1 123 ? 6.534 8.732 34.636 1.00 68.12 123 LEU A O 1
ATOM 987 N N . PHE A 1 124 ? 5.398 10.343 33.555 1.00 65.06 124 PHE A N 1
ATOM 988 C CA . PHE A 1 124 ? 4.899 11.012 34.765 1.00 65.06 124 PHE A CA 1
ATOM 989 C C . PHE A 1 124 ? 3.720 10.284 35.427 1.00 65.06 124 PHE A C 1
ATOM 991 O O . PHE A 1 124 ? 3.631 10.258 36.651 1.00 65.06 124 PHE A O 1
ATOM 998 N N . PHE A 1 125 ? 2.818 9.685 34.642 1.00 64.44 125 PHE A N 1
ATOM 999 C CA . PHE A 1 125 ? 1.617 9.019 35.170 1.00 64.44 125 PHE A CA 1
ATOM 1000 C C . PHE A 1 125 ? 1.873 7.610 35.731 1.00 64.44 125 PHE A C 1
ATOM 1002 O O . PHE A 1 125 ? 1.013 7.055 36.421 1.00 64.44 125 PHE A O 1
ATOM 1009 N N . ARG A 1 126 ? 3.029 6.999 35.445 1.00 60.72 126 ARG A N 1
ATOM 1010 C CA . ARG A 1 126 ? 3.359 5.647 35.913 1.00 60.72 126 ARG A CA 1
ATOM 1011 C C . ARG A 1 126 ? 4.092 5.701 37.261 1.00 60.72 126 ARG A C 1
ATOM 1013 O O . ARG A 1 126 ? 4.950 6.547 37.483 1.00 60.72 126 ARG A O 1
ATOM 1020 N N . LYS A 1 127 ? 3.764 4.780 38.179 1.00 56.53 127 LYS A N 1
ATOM 1021 C CA . LYS A 1 127 ? 4.435 4.662 39.488 1.00 56.53 127 LYS A CA 1
ATOM 1022 C C . LYS A 1 127 ? 5.944 4.445 39.283 1.00 56.53 127 LYS A C 1
ATOM 1024 O O . LYS A 1 127 ? 6.332 3.473 38.641 1.00 56.53 127 LYS A O 1
ATOM 1029 N N . LEU A 1 128 ? 6.774 5.322 39.861 1.00 54.03 128 LEU A N 1
ATOM 1030 C CA . LEU A 1 128 ? 8.253 5.333 39.782 1.00 54.03 128 LEU A CA 1
ATOM 1031 C C . LEU A 1 128 ? 8.924 3.977 40.077 1.00 54.03 128 LEU A C 1
ATOM 1033 O O . LEU A 1 128 ? 10.023 3.688 39.596 1.00 54.03 128 LEU A O 1
ATOM 1037 N N . GLU A 1 129 ? 8.253 3.142 40.862 1.00 56.06 129 GLU A N 1
ATOM 1038 C CA . GLU A 1 129 ? 8.719 1.828 41.303 1.00 56.06 129 GLU A CA 1
ATOM 1039 C C . GLU A 1 129 ? 8.807 0.814 40.148 1.00 56.06 129 GLU A C 1
ATOM 1041 O O . GLU A 1 129 ? 9.672 -0.057 40.176 1.00 56.06 129 GLU A O 1
ATOM 1046 N N . ASP A 1 130 ? 8.013 0.999 39.089 1.00 62.38 130 ASP A N 1
ATOM 1047 C CA . ASP A 1 130 ? 7.910 0.098 37.929 1.00 62.38 130 ASP A CA 1
ATOM 1048 C C . ASP A 1 130 ? 8.755 0.557 36.716 1.00 62.38 130 ASP A C 1
ATOM 1050 O O . ASP A 1 130 ? 8.770 -0.099 35.672 1.00 62.38 130 ASP A O 1
ATOM 1054 N N . LEU A 1 131 ? 9.435 1.708 36.826 1.00 60.22 131 LEU A N 1
ATOM 1055 C CA . LEU A 1 131 ? 10.287 2.260 35.765 1.00 60.22 131 LEU A CA 1
ATOM 1056 C C . LEU A 1 131 ? 11.680 1.619 35.779 1.00 60.22 131 LEU A C 1
ATOM 1058 O O . LEU A 1 131 ? 12.296 1.470 36.839 1.00 60.22 131 LEU A O 1
ATOM 1062 N N . LYS A 1 132 ? 12.200 1.305 34.589 1.00 68.06 132 LYS A N 1
ATOM 1063 C CA . LYS A 1 132 ? 13.577 0.822 34.391 1.00 68.06 132 LYS A CA 1
ATOM 1064 C C . LYS A 1 132 ? 14.593 1.924 34.716 1.00 68.06 132 LYS A C 1
ATOM 1066 O O . LYS A 1 132 ? 14.269 3.108 34.660 1.00 68.06 132 LYS A O 1
ATOM 1071 N N . GLU A 1 133 ? 15.836 1.553 35.029 1.00 65.69 133 GLU A N 1
ATOM 1072 C CA . GLU A 1 133 ? 16.892 2.513 35.408 1.00 65.69 133 GLU A CA 1
ATOM 1073 C C . GLU A 1 133 ? 17.121 3.606 34.352 1.00 65.69 133 GLU A C 1
ATOM 1075 O O . GLU A 1 133 ? 17.210 4.783 34.697 1.00 65.69 133 GLU A O 1
ATOM 1080 N N . GLU A 1 134 ? 17.081 3.247 33.068 1.00 67.00 134 GLU A N 1
ATOM 1081 C CA . GLU A 1 134 ? 17.203 4.188 31.945 1.00 67.00 134 GLU A CA 1
ATOM 1082 C C . GLU A 1 134 ? 16.066 5.231 31.921 1.00 67.00 134 GLU A C 1
ATOM 1084 O O . GLU A 1 134 ? 16.277 6.417 31.654 1.00 67.00 134 GLU A O 1
ATOM 1089 N N . GLU A 1 135 ? 14.844 4.810 32.255 1.00 65.38 135 GLU A N 1
ATOM 1090 C CA . GLU A 1 135 ? 13.657 5.673 32.291 1.00 65.38 135 GLU A CA 1
ATOM 1091 C C . GLU A 1 135 ? 13.688 6.606 33.512 1.00 65.38 135 GLU A C 1
ATOM 1093 O O . GLU A 1 135 ? 13.268 7.763 33.432 1.00 65.38 135 GLU A O 1
ATOM 1098 N N . ARG A 1 136 ? 14.244 6.134 34.636 1.00 66.38 136 ARG A N 1
ATOM 1099 C CA . ARG A 1 136 ? 14.448 6.939 35.852 1.00 66.38 136 ARG A CA 1
ATOM 1100 C C . ARG A 1 136 ? 15.482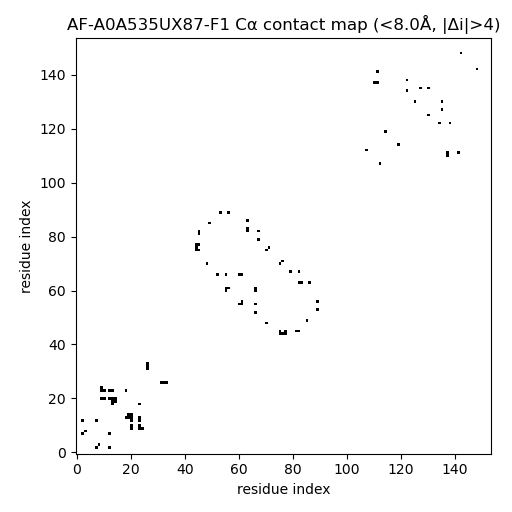 8.037 35.635 1.00 66.38 136 ARG A C 1
ATOM 1102 O O . ARG A 1 136 ? 15.276 9.166 36.085 1.00 66.38 136 ARG A O 1
ATOM 1109 N N . GLU A 1 137 ? 16.572 7.731 34.937 1.00 71.19 137 GLU A N 1
ATOM 1110 C CA . GLU A 1 137 ? 17.594 8.723 34.598 1.00 71.19 137 GLU A CA 1
ATOM 1111 C C . GLU A 1 137 ? 17.039 9.783 33.639 1.00 71.19 137 GLU A C 1
ATOM 1113 O O . GLU A 1 137 ? 17.213 10.984 33.857 1.00 71.19 137 GLU A O 1
ATOM 1118 N N . THR A 1 138 ? 16.249 9.342 32.661 1.00 68.19 138 THR A N 1
ATOM 1119 C CA . THR A 1 138 ? 15.519 10.208 31.729 1.00 68.19 138 THR A CA 1
ATOM 1120 C C . THR A 1 138 ? 14.579 11.175 32.464 1.00 68.19 138 THR A C 1
ATOM 1122 O O . THR A 1 138 ? 14.593 12.380 32.206 1.00 68.19 138 THR A O 1
ATOM 1125 N N . LEU A 1 139 ? 13.801 10.681 33.435 1.00 67.62 139 LEU A N 1
ATOM 1126 C CA . LEU A 1 139 ? 12.905 11.503 34.259 1.00 67.62 139 LEU A CA 1
ATOM 1127 C C . LEU A 1 139 ? 13.696 12.498 35.122 1.00 67.62 139 LEU A C 1
ATOM 1129 O O . LEU A 1 139 ? 13.336 13.674 35.205 1.00 67.62 139 LEU A O 1
ATOM 1133 N N . ARG A 1 140 ? 14.815 12.063 35.716 1.00 71.88 140 ARG A N 1
ATOM 1134 C CA . ARG A 1 140 ? 15.699 12.930 36.509 1.00 71.88 140 ARG A CA 1
ATOM 1135 C C . ARG A 1 140 ? 16.243 14.094 35.681 1.00 71.88 140 ARG A C 1
ATOM 1137 O O . ARG A 1 140 ? 16.214 15.229 36.155 1.00 71.88 140 ARG A O 1
ATOM 1144 N N . GLN A 1 141 ? 16.701 13.835 34.459 1.00 71.38 141 GLN A N 1
ATOM 1145 C CA . GLN A 1 141 ? 17.190 14.882 33.557 1.00 71.38 141 GLN A CA 1
ATOM 1146 C C . GLN A 1 141 ? 16.067 15.842 33.132 1.00 71.38 141 GLN A C 1
ATOM 1148 O O . GLN A 1 141 ? 16.258 17.059 33.113 1.00 71.38 141 GLN A O 1
ATOM 1153 N N . LEU A 1 142 ? 14.868 15.316 32.869 1.00 70.75 142 LEU A N 1
ATOM 1154 C CA . LEU A 1 142 ? 13.697 16.116 32.504 1.00 70.75 142 LEU A CA 1
ATOM 1155 C C . LEU A 1 142 ? 13.248 17.040 33.653 1.00 70.75 142 LEU A C 1
ATOM 1157 O O . LEU A 1 142 ? 12.897 18.202 33.426 1.00 70.75 142 LEU A O 1
ATOM 1161 N N . ARG A 1 143 ? 13.353 16.568 34.902 1.00 66.69 143 ARG A N 1
ATOM 1162 C CA . ARG A 1 143 ? 13.078 17.364 36.108 1.00 66.69 143 ARG A CA 1
ATOM 1163 C C . ARG A 1 143 ? 14.129 18.451 36.359 1.00 66.69 143 ARG A C 1
ATOM 1165 O O . ARG A 1 143 ? 13.776 19.526 36.829 1.00 66.69 143 ARG A O 1
ATOM 1172 N N . GLN A 1 144 ? 15.397 18.204 36.019 1.00 68.31 144 GLN A N 1
ATOM 1173 C CA . GLN A 1 144 ? 16.466 19.205 36.148 1.00 68.31 144 GLN A CA 1
ATOM 1174 C C . GLN A 1 144 ? 16.328 20.365 35.155 1.00 68.31 144 GLN A C 1
ATOM 1176 O O . GLN A 1 144 ? 16.595 21.506 35.522 1.00 68.31 144 GLN A O 1
ATOM 1181 N N . MET A 1 145 ? 15.906 20.099 33.916 1.00 60.19 145 MET A N 1
ATOM 1182 C CA . MET A 1 145 ? 15.781 21.150 32.896 1.00 60.19 145 MET A CA 1
ATOM 1183 C C . MET A 1 145 ? 14.497 21.975 33.008 1.00 60.19 145 MET A C 1
ATOM 1185 O O . MET A 1 145 ? 14.442 23.094 32.501 1.00 60.19 145 MET A O 1
ATOM 1189 N N . SER A 1 146 ? 13.466 21.446 33.666 1.00 58.44 146 SER A N 1
ATOM 1190 C CA . SER A 1 146 ? 12.135 22.057 33.664 1.00 58.44 146 SER A CA 1
ATOM 1191 C C . SER A 1 146 ? 11.512 22.061 35.068 1.00 58.44 146 SER A C 1
ATOM 1193 O O . SER A 1 146 ? 10.595 21.286 35.345 1.00 58.44 146 SER A O 1
ATOM 1195 N N . PRO A 1 147 ? 11.956 22.972 35.958 1.00 59.31 147 PRO A N 1
ATOM 1196 C CA . PRO A 1 147 ? 11.380 23.123 37.299 1.00 59.31 147 PRO A CA 1
ATOM 1197 C C . PRO A 1 147 ? 9.894 23.534 37.291 1.00 59.31 147 PRO A C 1
ATOM 1199 O O . PRO A 1 147 ? 9.211 23.380 38.297 1.00 59.31 147 PRO A O 1
ATOM 1202 N N . HIS A 1 148 ? 9.364 24.013 36.158 1.00 55.31 148 HIS A N 1
ATOM 1203 C CA . HIS A 1 148 ? 7.955 24.396 35.996 1.00 55.31 148 HIS A CA 1
ATOM 1204 C C . HIS A 1 148 ? 6.999 23.236 35.665 1.00 55.31 148 HIS A C 1
ATOM 1206 O O . HIS A 1 148 ? 5.786 23.434 35.694 1.00 55.31 148 HIS A O 1
ATOM 1212 N N . LEU A 1 149 ? 7.496 22.033 35.347 1.00 55.69 149 LEU A N 1
ATOM 1213 C CA . LEU A 1 149 ? 6.621 20.907 34.986 1.00 55.69 149 LEU A CA 1
ATOM 1214 C C . LEU A 1 149 ? 5.921 20.273 36.196 1.00 55.69 149 LEU A C 1
ATOM 1216 O O . LEU A 1 149 ? 4.848 19.709 36.024 1.00 55.69 149 LEU A O 1
ATOM 1220 N N . GLU A 1 150 ? 6.456 20.406 37.414 1.00 51.41 150 GLU A N 1
ATOM 1221 C CA . GLU A 1 150 ? 5.769 19.915 38.622 1.00 51.41 150 GLU A CA 1
ATOM 1222 C C . GLU A 1 150 ? 4.485 20.692 38.930 1.00 51.41 150 GLU A C 1
ATOM 1224 O O . GLU A 1 150 ? 3.539 20.128 39.468 1.00 51.41 150 GLU A O 1
ATOM 1229 N N . THR A 1 151 ? 4.419 21.974 38.567 1.00 54.72 151 THR A N 1
ATOM 1230 C CA . THR A 1 151 ? 3.277 22.831 38.916 1.00 54.72 151 THR A CA 1
ATOM 1231 C C . THR A 1 151 ? 2.035 22.537 38.069 1.00 54.72 151 THR A C 1
ATOM 1233 O O . THR A 1 151 ? 0.928 22.863 38.481 1.00 54.72 151 THR A O 1
ATOM 1236 N N . ALA A 1 152 ? 2.204 21.928 36.891 1.00 51.03 152 ALA A N 1
ATOM 1237 C CA . ALA A 1 152 ? 1.116 21.672 35.945 1.00 51.03 152 ALA A CA 1
ATOM 1238 C C . ALA A 1 152 ? 0.389 20.330 36.163 1.00 51.03 152 ALA A C 1
ATOM 1240 O O . ALA A 1 152 ? -0.647 20.110 35.542 1.00 51.03 152 ALA A O 1
ATOM 1241 N N . TYR A 1 153 ? 0.923 19.439 37.007 1.00 49.38 153 TYR A N 1
ATOM 1242 C CA . TYR A 1 153 ? 0.440 18.058 37.159 1.00 49.38 153 TYR A CA 1
ATOM 1243 C C . TYR A 1 153 ? 0.133 17.661 38.621 1.00 49.38 153 TYR A C 1
ATOM 1245 O O . TYR A 1 153 ? 0.169 16.472 38.938 1.00 49.38 153 TYR A O 1
ATOM 1253 N N . G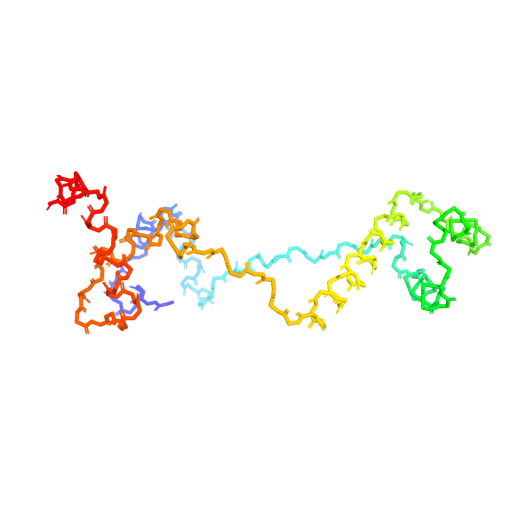LN A 1 154 ? -0.161 18.632 39.504 1.00 45.22 154 GLN A N 1
ATOM 1254 C CA . GLN A 1 154 ? -0.833 18.357 40.791 1.00 45.22 154 GLN A CA 1
ATOM 1255 C C . GLN A 1 154 ? -2.279 17.908 40.566 1.00 45.22 154 GLN A C 1
ATOM 1257 O O . GLN A 1 154 ? -2.723 17.020 41.327 1.00 45.22 154 GLN A O 1
#

pLDDT: mean 72.86, std 14.33, range [39.16, 91.38]

Radius of gyration: 27.02 Å; Cα contacts (8 Å, |Δi|>4): 57; chains: 1; bounding box: 54×37×68 Å

Foldseek 3Di:
DVVVVVVDDLVVVCVVVVHDSVLSVVCVVVVHNPPPDDPDDDDDLCVVVLVVLVVCVVVVNLPLVVVVVVCVVVPRPDDSVVSVVSSVVVVVVVVVVVVVPDPDDDDPPDPLVVQDPVNLVVLVPDDPVPDDPVSVVVVVVVCVVPVPPVVVPD

Nearest PDB structures (foldseek):
  8t3c-assembly1_BR  TM=3.554E-01  e=5.713E+00  Saccharomyces cerevisiae

Mean predicted aligned error: 18.07 Å

Secondary structure (DSSP, 8-state):
-TTTTTT--HHHHHHHHTS-HHHHHHHHHHTS----PPPPPPPPTTGGGHHHHHHHHHTT---HHHHHHHHHHTT--S-HHHHHHHHHHHHHHHHHHHHHTS------S-TTSS--HHHHHHHHHS-GGGS-HHHHHHHHHHHHH-TTSGGG--

Solvent-accessible surface area (backbone atoms only — not comparable to full-atom values): 9654 Å² total; per-residue (Å²): 125,69,62,62,78,69,71,55,52,51,57,59,54,10,67,76,68,75,46,58,40,66,60,45,43,55,28,62,74,67,73,49,77,86,73,80,63,81,76,77,80,75,90,53,87,57,60,86,48,45,64,59,52,49,54,40,45,75,74,66,57,75,55,63,72,59,52,50,52,54,40,44,76,74,65,56,84,68,62,68,67,58,53,52,56,51,51,52,52,54,48,51,50,52,51,48,53,58,53,72,72,48,88,70,78,81,73,66,98,48,78,71,82,73,56,48,70,70,56,53,52,52,62,69,76,44,67,76,88,80,52,52,71,71,55,49,52,52,50,52,52,53,50,71,78,36,76,67,60,66,75,78,73,117